Protein AF-A0A392S4H3-F1 (afdb_monomer)

Organism: NCBI:txid97028

Structure (mmCIF, N/CA/C/O backbone):
data_AF-A0A392S4H3-F1
#
_entry.id   AF-A0A392S4H3-F1
#
loop_
_atom_site.group_PDB
_atom_site.id
_atom_site.type_symbol
_atom_site.label_atom_id
_atom_site.label_alt_id
_atom_site.label_comp_id
_atom_site.label_asym_id
_atom_site.label_entity_id
_atom_site.label_seq_id
_atom_site.pdbx_PDB_ins_code
_atom_site.Cartn_x
_atom_site.Cartn_y
_atom_site.Cartn_z
_atom_site.occupancy
_atom_site.B_iso_or_equiv
_atom_site.auth_seq_id
_atom_site.auth_comp_id
_atom_site.auth_asym_id
_atom_site.auth_atom_id
_atom_site.pdbx_PDB_model_num
ATOM 1 N N . MET A 1 1 ? -7.429 33.008 1.807 1.00 53.72 1 MET A N 1
ATOM 2 C CA . MET A 1 1 ? -6.849 31.980 0.918 1.00 53.72 1 MET A CA 1
ATOM 3 C C . MET A 1 1 ? -7.780 30.765 0.889 1.00 53.72 1 MET A C 1
ATOM 5 O O . MET A 1 1 ? -8.359 30.445 1.920 1.00 53.72 1 MET A O 1
ATOM 9 N N . ALA A 1 2 ? -8.018 30.135 -0.269 1.00 65.25 2 ALA A N 1
ATOM 10 C CA . ALA A 1 2 ? -8.941 28.989 -0.377 1.00 65.25 2 ALA A CA 1
ATOM 11 C C . ALA A 1 2 ? -8.412 27.740 0.354 1.00 65.25 2 ALA A C 1
ATOM 13 O O . ALA A 1 2 ? -9.177 27.046 1.016 1.00 65.25 2 ALA A O 1
ATOM 14 N N . LEU A 1 3 ? -7.092 27.535 0.322 1.00 63.59 3 LEU A N 1
ATOM 15 C CA . LEU A 1 3 ? -6.402 26.438 1.003 1.00 63.59 3 LEU A CA 1
ATOM 16 C C . LEU A 1 3 ? 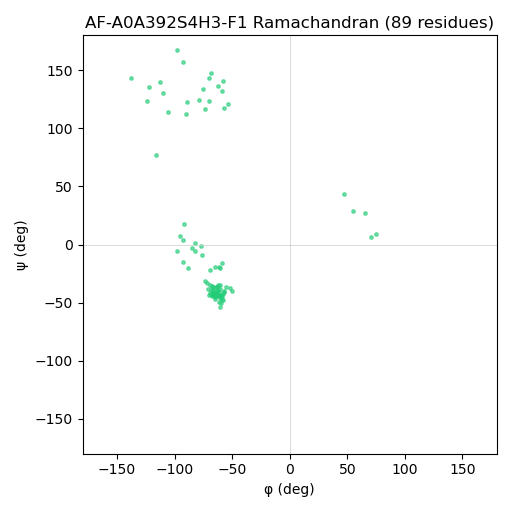-6.629 26.444 2.523 1.00 63.59 3 LEU A C 1
ATOM 18 O O . LEU A 1 3 ? -6.946 25.413 3.100 1.00 63.59 3 LEU A O 1
ATOM 22 N N . GLU A 1 4 ? -6.545 27.610 3.167 1.00 63.31 4 GLU A N 1
ATOM 23 C CA . GLU A 1 4 ? -6.788 27.742 4.612 1.00 63.31 4 GLU A CA 1
ATOM 24 C C . GLU A 1 4 ? -8.230 27.389 4.996 1.00 63.31 4 GLU A C 1
ATOM 26 O O . GLU A 1 4 ? -8.471 26.779 6.036 1.00 63.31 4 GLU A O 1
ATOM 31 N N . ARG A 1 5 ? -9.201 27.737 4.141 1.00 68.19 5 ARG A N 1
ATOM 32 C CA . ARG A 1 5 ? -10.616 27.407 4.363 1.00 68.19 5 ARG A CA 1
ATOM 33 C C . ARG A 1 5 ? -10.864 25.905 4.241 1.00 68.19 5 ARG A C 1
ATOM 35 O O . ARG A 1 5 ? -11.621 25.364 5.041 1.00 68.19 5 ARG A O 1
ATOM 42 N N . GLU A 1 6 ? -10.216 25.239 3.288 1.00 73.75 6 GLU A N 1
ATOM 43 C CA . GLU A 1 6 ? -10.320 23.785 3.128 1.00 73.75 6 GLU A CA 1
ATOM 44 C C . GLU A 1 6 ? -9.611 23.032 4.262 1.00 73.75 6 GLU A C 1
ATOM 46 O O . GLU A 1 6 ? -10.215 22.146 4.863 1.00 73.75 6 GLU A O 1
ATOM 51 N N . LEU A 1 7 ? -8.407 23.457 4.665 1.00 60.09 7 LEU A N 1
ATOM 52 C CA . LEU A 1 7 ? -7.703 22.906 5.833 1.00 60.09 7 LEU A CA 1
ATOM 53 C C . LEU A 1 7 ? -8.537 23.029 7.116 1.00 60.09 7 LEU A C 1
ATOM 55 O O . LEU A 1 7 ? -8.601 22.098 7.917 1.00 60.09 7 LEU A O 1
ATOM 59 N N . SER A 1 8 ? -9.223 24.159 7.297 1.00 68.75 8 SER A N 1
ATOM 60 C CA . SER A 1 8 ? -10.082 24.396 8.457 1.00 68.75 8 SER A CA 1
ATOM 61 C C . SER A 1 8 ? -11.343 23.513 8.450 1.00 68.75 8 SER A C 1
ATOM 63 O O . SER A 1 8 ? -11.767 23.031 9.502 1.00 68.75 8 SER A O 1
ATOM 65 N N . LYS A 1 9 ? -11.919 23.222 7.274 1.00 73.31 9 LYS A N 1
ATOM 66 C CA . LYS A 1 9 ? -13.036 22.267 7.136 1.00 73.31 9 LYS A CA 1
ATOM 67 C C . LYS A 1 9 ? -12.604 20.825 7.404 1.00 73.31 9 LYS A C 1
ATOM 69 O O . LYS A 1 9 ? -13.331 20.104 8.085 1.00 73.31 9 LYS A O 1
ATOM 74 N N . GLU A 1 10 ? -11.439 20.418 6.904 1.00 62.50 10 GLU A N 1
ATOM 75 C CA . GLU A 1 10 ? -10.880 19.078 7.126 1.00 62.50 10 GLU A CA 1
ATOM 76 C C . GLU A 1 10 ? -10.548 18.858 8.609 1.00 62.50 10 GLU A C 1
ATOM 78 O O . GLU A 1 10 ? -10.945 17.858 9.206 1.00 62.50 10 GLU A O 1
ATOM 83 N N . ALA A 1 11 ? -9.922 19.849 9.256 1.00 59.38 11 ALA A N 1
ATOM 84 C CA . ALA A 1 11 ? -9.667 19.820 10.695 1.00 59.38 11 ALA A CA 1
ATOM 85 C C . ALA A 1 11 ? -10.967 19.659 11.500 1.00 59.38 11 ALA A C 1
ATOM 87 O O . ALA A 1 11 ? -11.024 18.881 12.453 1.00 59.38 11 ALA A O 1
ATOM 88 N N . LYS A 1 12 ? -12.037 20.345 11.084 1.00 68.25 12 LYS A N 1
ATOM 89 C CA . LYS A 1 12 ? -13.353 20.245 11.720 1.00 68.25 12 LYS A CA 1
ATOM 90 C C . LYS A 1 12 ? -13.984 18.856 11.543 1.00 68.25 12 LYS A C 1
ATOM 92 O O . LYS A 1 12 ? -14.466 18.296 12.523 1.00 68.25 12 LYS A O 1
ATOM 97 N N . LYS A 1 13 ? -13.901 18.260 10.345 1.00 69.81 13 LYS A N 1
ATOM 98 C CA . LYS A 1 13 ? -14.331 16.869 10.098 1.00 69.81 13 LYS A CA 1
ATOM 99 C C . LYS A 1 13 ? -13.562 15.866 10.960 1.00 69.81 13 LYS A C 1
ATOM 101 O O . LYS A 1 13 ? -14.180 14.982 11.547 1.00 69.81 13 LYS A O 1
ATOM 106 N N . ASN A 1 14 ? -12.246 16.024 11.093 1.00 68.88 14 ASN A N 1
ATOM 107 C CA . ASN A 1 14 ? -11.418 15.139 11.919 1.00 68.88 14 ASN A CA 1
ATOM 108 C C . ASN A 1 14 ? -11.806 15.188 13.405 1.00 68.88 14 ASN A C 1
ATOM 110 O O . ASN A 1 14 ? -11.865 14.148 14.064 1.00 68.88 14 ASN A O 1
ATOM 114 N N . VAL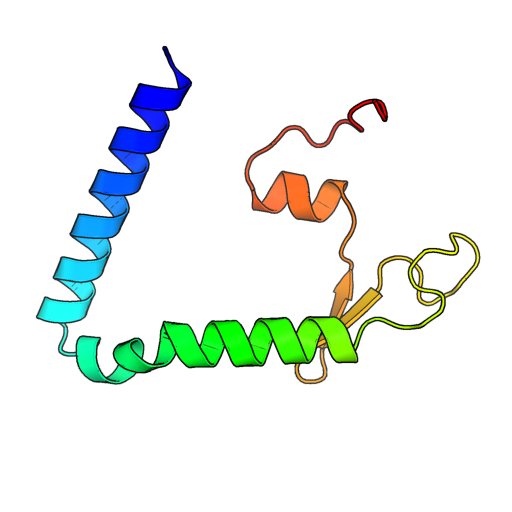 A 1 15 ? -12.134 16.375 13.928 1.00 71.94 15 VAL A N 1
ATOM 115 C CA . VAL A 1 15 ? -12.647 16.536 15.300 1.00 71.94 15 VAL A CA 1
ATOM 116 C C . VAL A 1 15 ? -13.987 15.814 15.483 1.00 71.94 15 VAL A C 1
ATOM 118 O O . VAL A 1 15 ? -14.194 15.162 16.507 1.00 71.94 15 VAL A O 1
ATOM 121 N N . ASP A 1 16 ? -14.883 15.880 14.498 1.00 78.94 16 ASP A N 1
ATOM 122 C CA . ASP A 1 16 ? -16.191 15.222 14.575 1.00 78.94 16 ASP A CA 1
ATOM 123 C C . ASP A 1 16 ? -16.083 13.692 14.470 1.00 78.94 16 ASP A C 1
ATOM 125 O O . ASP A 1 16 ? -16.743 12.972 15.222 1.00 78.94 16 ASP A O 1
ATOM 129 N N . VAL A 1 17 ? -15.185 13.177 13.627 1.00 75.12 17 VAL A N 1
ATOM 130 C CA . VAL A 1 17 ? -14.899 11.736 13.525 1.00 75.12 17 VAL A CA 1
ATOM 131 C C . VAL A 1 17 ? -14.318 11.191 14.834 1.00 75.12 17 VAL A C 1
ATOM 133 O O . VAL A 1 17 ? -14.772 10.153 15.318 1.00 75.12 17 VAL A O 1
ATOM 136 N N . MET A 1 18 ? -13.383 11.907 15.470 1.00 73.44 18 MET A N 1
ATOM 137 C CA . MET A 1 18 ? -12.823 11.493 16.764 1.00 73.44 18 MET A CA 1
ATOM 138 C C . MET A 1 18 ? -13.868 11.484 17.884 1.00 73.44 18 MET A C 1
ATOM 140 O O . MET A 1 18 ? -13.869 10.566 18.704 1.00 73.44 18 MET A O 1
ATOM 144 N N . LYS A 1 19 ? -14.813 12.433 17.885 1.00 80.69 19 LYS A N 1
ATOM 145 C CA . LYS A 1 19 ? -15.949 12.417 18.822 1.00 80.69 19 LYS A CA 1
ATOM 146 C C . LYS A 1 19 ? -16.859 11.209 18.613 1.00 80.69 19 LYS A C 1
ATOM 148 O O . LYS A 1 19 ? -17.321 10.627 19.590 1.00 80.69 19 LYS A O 1
ATOM 153 N N . LEU A 1 20 ? -17.120 10.817 17.365 1.00 81.75 20 LEU A N 1
ATOM 154 C CA . LEU A 1 20 ? -17.926 9.629 17.056 1.00 81.75 20 LEU A CA 1
ATOM 155 C C . LEU A 1 20 ? -17.220 8.339 17.490 1.00 81.75 20 LEU A C 1
ATOM 157 O O . LEU A 1 20 ? -17.850 7.469 18.086 1.00 81.75 20 LEU A O 1
ATOM 161 N N . ILE A 1 21 ? -15.910 8.248 17.262 1.00 76.44 21 ILE A N 1
ATOM 162 C CA . ILE A 1 21 ? -15.053 7.143 17.715 1.00 76.44 21 ILE A CA 1
ATOM 163 C C . ILE A 1 21 ? -15.045 7.028 19.244 1.00 76.44 21 ILE A C 1
ATOM 165 O O . ILE A 1 21 ? -15.146 5.930 19.796 1.00 76.44 21 ILE A O 1
ATOM 169 N N . GLU A 1 22 ? -14.930 8.160 19.935 1.00 80.62 22 GLU A N 1
ATOM 170 C CA . GLU A 1 22 ? -14.940 8.217 21.393 1.00 80.62 22 GLU A CA 1
ATOM 171 C C . GLU A 1 22 ? -16.312 7.843 21.957 1.00 80.62 22 GLU A C 1
ATOM 173 O O . GLU A 1 22 ? -16.390 7.009 22.858 1.00 80.62 22 GLU A O 1
ATOM 178 N N . LYS A 1 23 ? -17.396 8.354 21.359 1.00 84.56 23 LYS A N 1
ATOM 179 C CA . LYS A 1 23 ? -18.775 7.990 21.713 1.00 84.56 23 LYS A CA 1
ATOM 180 C C . LYS A 1 23 ? -19.069 6.506 21.481 1.00 84.56 23 LYS A C 1
ATOM 182 O O . LYS A 1 23 ? -19.812 5.910 22.252 1.00 84.56 23 LYS A O 1
ATOM 187 N N . ALA A 1 24 ? -18.476 5.905 20.452 1.00 82.94 24 ALA A N 1
ATOM 188 C CA . ALA A 1 24 ? -18.586 4.475 20.176 1.00 82.94 24 ALA A CA 1
ATOM 189 C C . ALA A 1 24 ? -17.710 3.602 21.100 1.00 82.94 24 ALA A C 1
ATOM 191 O O . ALA A 1 24 ? -17.702 2.383 20.956 1.00 82.94 24 ALA A O 1
ATOM 192 N N . GLY A 1 25 ? -16.934 4.194 22.020 1.00 78.62 25 GLY A N 1
ATOM 193 C CA . GLY A 1 25 ? -16.011 3.462 22.896 1.00 78.62 25 GLY A CA 1
ATOM 194 C C . GLY A 1 25 ? -14.789 2.880 22.172 1.00 78.62 25 GLY A C 1
ATOM 195 O O . GLY A 1 25 ? -13.979 2.185 22.783 1.00 78.62 25 GLY A O 1
ATOM 196 N N . LEU A 1 26 ? -14.609 3.197 20.886 1.00 76.81 26 LEU A N 1
ATOM 197 C CA . LEU A 1 26 ? -13.556 2.653 20.024 1.00 76.81 26 LEU A CA 1
ATOM 198 C C . LEU A 1 26 ? -12.213 3.370 20.193 1.00 76.81 26 LEU A C 1
ATOM 200 O O . LEU A 1 26 ? -11.207 2.922 19.649 1.00 76.81 26 LEU A O 1
ATOM 204 N N . LYS A 1 27 ? -12.163 4.452 20.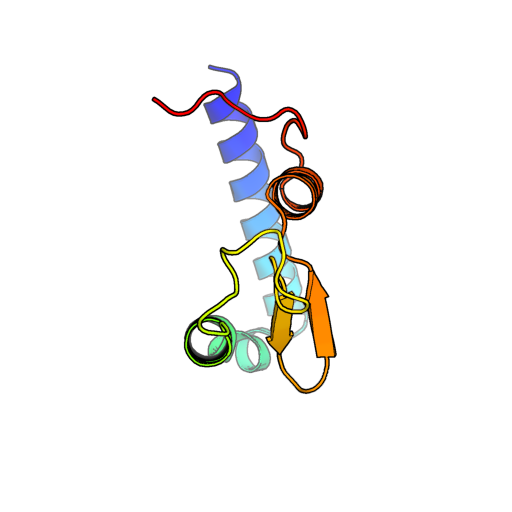980 1.00 65.25 27 LYS A N 1
ATOM 205 C CA . LYS A 1 27 ? -10.934 5.213 21.266 1.00 65.25 27 LYS A CA 1
ATOM 206 C C . LYS A 1 27 ? -9.788 4.317 21.754 1.00 65.25 27 LYS A C 1
ATOM 208 O O . LYS A 1 27 ? -8.652 4.528 21.354 1.00 65.25 27 LYS A O 1
ATOM 213 N N . ARG A 1 28 ? -10.080 3.287 22.561 1.00 61.62 28 ARG A N 1
ATOM 214 C CA . ARG A 1 28 ? -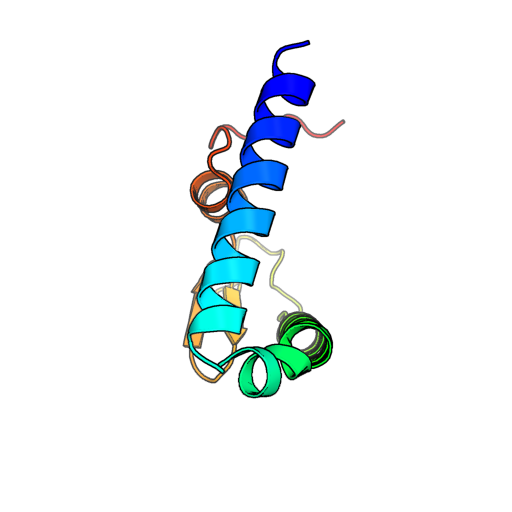9.084 2.318 23.071 1.00 61.62 28 ARG A CA 1
ATOM 215 C C . ARG A 1 28 ? -8.578 1.353 21.997 1.00 61.62 28 ARG A C 1
ATOM 217 O O . ARG A 1 28 ? -7.408 1.003 22.007 1.00 61.62 28 ARG A O 1
ATOM 224 N N . THR A 1 29 ? -9.431 0.994 21.042 1.00 61.72 29 THR A N 1
ATOM 225 C CA . THR A 1 29 ? -9.085 0.179 19.866 1.00 61.72 29 THR A CA 1
ATOM 226 C C . THR A 1 29 ? -8.265 0.976 18.845 1.00 61.72 29 THR A C 1
ATOM 228 O O . THR A 1 29 ? -7.419 0.432 18.145 1.00 61.72 29 THR A O 1
ATOM 231 N N . ILE A 1 30 ? -8.505 2.287 18.780 1.00 60.09 30 ILE A N 1
ATOM 232 C CA . ILE A 1 30 ? -7.913 3.234 17.825 1.00 60.09 30 ILE A CA 1
ATOM 233 C C . ILE A 1 30 ? -6.639 3.889 18.389 1.00 60.09 30 ILE A C 1
ATOM 235 O O . ILE A 1 30 ? -5.827 4.394 17.625 1.00 60.09 30 ILE A O 1
ATOM 239 N N . LEU A 1 31 ? -6.384 3.805 19.701 1.00 56.62 31 LEU A N 1
ATOM 240 C CA . LEU A 1 31 ? -5.168 4.306 20.366 1.00 56.62 31 LEU A CA 1
ATOM 241 C C . LEU A 1 31 ? -3.858 3.689 19.832 1.00 56.62 31 LEU A C 1
ATOM 243 O O . LEU A 1 31 ? -2.795 4.267 20.029 1.00 56.62 31 LEU A O 1
ATOM 247 N N . GLY A 1 32 ? -3.930 2.579 19.093 1.00 59.22 32 GLY A N 1
ATOM 248 C CA . GLY A 1 32 ? -2.795 1.997 18.376 1.00 59.22 32 GLY A CA 1
ATOM 249 C C . GLY A 1 32 ? -2.5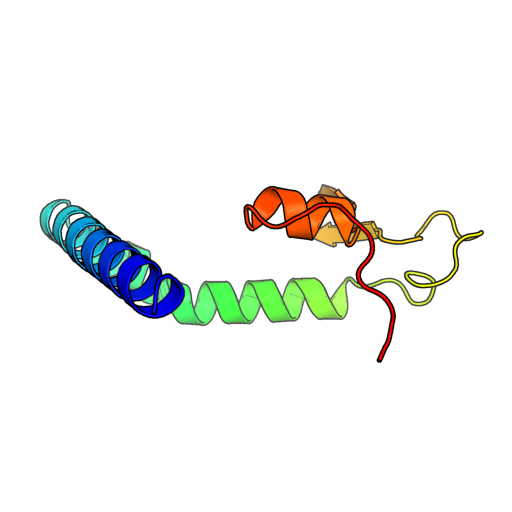26 2.595 16.991 1.00 59.22 32 GLY A C 1
ATOM 250 O O . GLY A 1 32 ? -1.558 2.190 16.365 1.00 59.22 32 GLY A O 1
ATOM 251 N N . LEU A 1 33 ? -3.334 3.533 16.476 1.00 60.94 33 LEU A N 1
ATOM 252 C CA . LEU A 1 33 ? -3.198 4.019 15.093 1.00 60.94 33 LEU A CA 1
ATOM 253 C C . LEU A 1 33 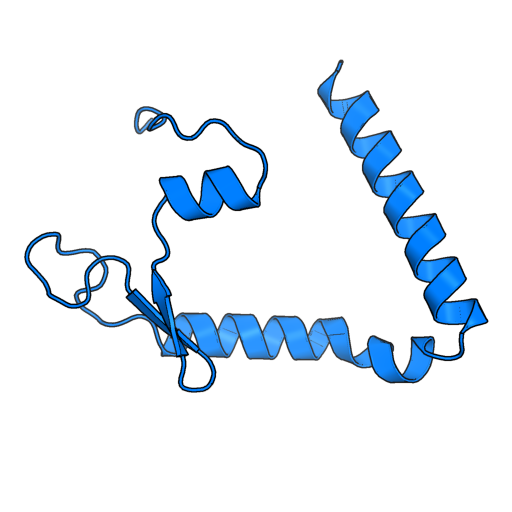? -1.846 4.663 14.799 1.00 60.94 33 LEU A C 1
ATOM 255 O O . LEU A 1 33 ? -1.349 4.479 13.695 1.00 60.94 33 LEU A O 1
ATOM 259 N N . GLY A 1 34 ? -1.243 5.364 15.763 1.00 64.38 34 GLY A N 1
ATOM 260 C CA . GLY A 1 34 ? 0.099 5.930 15.599 1.00 64.38 34 GLY A CA 1
ATOM 261 C C . GLY A 1 34 ? 1.140 4.838 15.344 1.00 64.38 34 GLY A C 1
ATOM 262 O O . GLY A 1 34 ? 1.811 4.847 14.315 1.00 64.38 34 GLY A O 1
ATOM 263 N N . GLU A 1 35 ? 1.194 3.834 16.221 1.00 67.12 35 GLU A N 1
ATOM 264 C CA . GLU A 1 35 ? 2.096 2.688 16.061 1.00 67.12 35 GLU A CA 1
ATOM 265 C C . GLU A 1 35 ? 1.737 1.812 14.854 1.00 67.12 35 GLU A C 1
ATOM 267 O O . GLU A 1 35 ? 2.620 1.276 14.190 1.00 67.12 35 GLU A O 1
ATOM 272 N N . CYS A 1 36 ? 0.449 1.634 14.557 1.00 67.62 36 CYS A N 1
ATOM 273 C CA . CYS A 1 36 ? -0.016 0.877 13.400 1.00 67.62 36 CYS A CA 1
ATOM 274 C C . CYS A 1 36 ? 0.355 1.578 12.095 1.00 67.62 36 CYS A C 1
ATOM 276 O O . CYS A 1 36 ? 0.736 0.897 11.148 1.00 67.62 36 CYS A O 1
ATOM 278 N N . TYR A 1 37 ? 0.266 2.908 12.046 1.00 72.12 37 TYR A N 1
ATOM 279 C CA . TYR A 1 37 ? 0.700 3.703 10.905 1.00 72.12 37 TYR A CA 1
ATOM 280 C C . TYR A 1 37 ? 2.218 3.639 10.760 1.00 72.12 37 TYR A C 1
ATOM 282 O O . TYR A 1 37 ? 2.703 3.371 9.670 1.00 72.12 37 TYR A O 1
ATOM 290 N N . GLU A 1 38 ? 2.973 3.770 11.852 1.00 75.94 38 GLU A N 1
ATOM 291 C CA . GLU A 1 38 ? 4.431 3.628 11.820 1.00 75.94 38 GLU A CA 1
ATOM 292 C C . GLU A 1 38 ? 4.860 2.234 11.337 1.00 75.94 38 GLU A C 1
ATOM 294 O O . GLU A 1 38 ? 5.706 2.115 10.452 1.00 75.94 38 GLU A O 1
ATOM 299 N N . LYS A 1 39 ? 4.240 1.170 11.862 1.00 78.31 39 LYS A N 1
ATOM 300 C CA . LYS A 1 39 ? 4.475 -0.212 11.420 1.00 78.31 39 LYS A CA 1
ATOM 301 C C . LYS A 1 39 ? 4.097 -0.404 9.953 1.00 78.31 39 LYS A C 1
ATOM 303 O O . LYS A 1 39 ? 4.847 -1.048 9.233 1.00 78.31 39 LYS A O 1
ATOM 308 N N . LEU A 1 40 ? 2.984 0.175 9.500 1.00 78.25 40 LEU A N 1
ATOM 309 C CA . LEU A 1 40 ? 2.547 0.105 8.104 1.00 78.25 40 LEU A CA 1
ATOM 310 C C . LEU A 1 40 ? 3.496 0.858 7.164 1.00 78.25 40 LEU A C 1
ATOM 312 O O . LEU A 1 40 ? 3.804 0.357 6.091 1.00 78.25 40 LEU A O 1
ATOM 316 N N . VAL A 1 41 ? 3.987 2.032 7.564 1.00 79.00 41 VAL A N 1
ATOM 317 C CA . VAL A 1 41 ? 4.976 2.806 6.802 1.00 79.00 41 VAL A CA 1
ATOM 318 C C . VAL A 1 41 ? 6.297 2.046 6.730 1.00 79.00 41 VAL A C 1
ATOM 320 O O . VAL A 1 41 ? 6.858 1.904 5.649 1.00 79.00 41 VAL A O 1
ATOM 323 N N . LYS A 1 42 ? 6.770 1.490 7.852 1.00 82.00 42 LYS A N 1
ATOM 324 C CA . LYS A 1 42 ? 7.960 0.629 7.876 1.00 82.00 42 LYS A CA 1
ATOM 325 C C . LYS A 1 42 ? 7.785 -0.590 6.972 1.00 82.00 42 LYS A C 1
ATOM 327 O O . LYS A 1 42 ? 8.672 -0.864 6.173 1.00 82.00 42 LYS A O 1
ATOM 332 N N . GLU A 1 43 ? 6.641 -1.273 7.055 1.00 82.44 43 GLU A N 1
ATOM 333 C CA . GLU A 1 43 ? 6.292 -2.397 6.178 1.00 82.44 43 GLU A CA 1
ATOM 334 C C . GLU A 1 43 ? 6.297 -1.969 4.706 1.00 82.44 43 GLU A C 1
ATOM 336 O O . GLU A 1 43 ? 6.842 -2.674 3.865 1.00 82.44 43 GLU A O 1
ATOM 341 N N . PHE A 1 44 ? 5.747 -0.800 4.384 1.00 82.50 44 PHE A N 1
ATOM 342 C CA . PHE A 1 44 ? 5.758 -0.275 3.025 1.00 82.50 44 PHE A CA 1
ATOM 343 C C . PHE A 1 44 ? 7.190 -0.085 2.513 1.00 82.50 44 PHE A C 1
ATOM 345 O O . PHE A 1 44 ? 7.514 -0.610 1.455 1.00 82.50 44 PHE A O 1
ATOM 352 N N . PHE A 1 45 ? 8.054 0.590 3.281 1.00 82.00 45 PHE A N 1
ATOM 353 C CA . PHE A 1 45 ? 9.444 0.864 2.897 1.00 82.00 45 PHE A CA 1
ATOM 354 C C . PHE A 1 45 ? 10.280 -0.402 2.689 1.00 82.00 45 PHE A C 1
ATOM 356 O O . PHE A 1 45 ? 11.012 -0.481 1.706 1.00 82.00 45 PHE A O 1
ATOM 363 N N . VAL A 1 46 ? 10.176 -1.397 3.578 1.00 84.38 46 VAL A N 1
ATOM 364 C CA . VAL A 1 46 ? 10.955 -2.645 3.438 1.00 84.38 46 VAL A CA 1
ATOM 365 C C . VAL A 1 46 ? 10.494 -3.507 2.263 1.00 84.38 46 VAL A C 1
ATOM 367 O O . VAL A 1 46 ? 11.261 -4.336 1.786 1.00 84.38 46 VAL A O 1
ATOM 370 N N . ASN A 1 47 ? 9.257 -3.319 1.798 1.00 86.00 47 ASN A N 1
ATOM 371 C CA . ASN A 1 47 ? 8.691 -4.065 0.678 1.00 86.00 47 ASN A CA 1
ATOM 372 C C . ASN A 1 47 ? 8.816 -3.333 -0.667 1.00 86.00 47 ASN A C 1
ATOM 374 O O . ASN A 1 47 ? 8.248 -3.804 -1.656 1.00 86.00 47 ASN A O 1
ATOM 378 N N . ILE A 1 48 ? 9.529 -2.202 -0.732 1.00 87.19 48 ILE A N 1
ATOM 379 C CA . ILE A 1 48 ? 9.828 -1.537 -2.005 1.00 87.19 48 ILE A CA 1
ATOM 380 C C . ILE A 1 48 ? 10.894 -2.367 -2.741 1.00 87.19 48 ILE A C 1
ATOM 382 O O . ILE A 1 48 ? 12.014 -2.496 -2.240 1.00 87.19 48 ILE A O 1
ATOM 386 N N . PRO A 1 49 ? 10.584 -2.940 -3.917 1.00 87.19 49 PRO A N 1
ATOM 387 C CA . PRO A 1 49 ? 11.556 -3.708 -4.681 1.00 87.19 49 PRO A CA 1
ATOM 388 C C . PRO A 1 49 ? 12.652 -2.794 -5.237 1.00 87.19 49 PRO A C 1
ATOM 390 O O . PRO A 1 49 ? 12.389 -1.648 -5.599 1.00 87.19 49 PRO A O 1
ATOM 393 N N . ALA A 1 50 ? 13.875 -3.316 -5.359 1.00 87.88 50 ALA A N 1
ATOM 394 C CA . ALA A 1 50 ? 15.024 -2.546 -5.844 1.00 87.88 50 ALA A CA 1
ATOM 395 C C . ALA A 1 50 ? 14.768 -1.904 -7.219 1.00 87.88 50 ALA A C 1
ATOM 397 O O . ALA A 1 50 ? 15.154 -0.766 -7.444 1.00 87.88 50 ALA A O 1
ATOM 398 N N . ASP A 1 51 ? 14.043 -2.592 -8.102 1.00 90.38 51 ASP A N 1
ATOM 399 C CA . ASP A 1 51 ? 13.739 -2.111 -9.451 1.00 90.38 51 ASP A CA 1
ATOM 400 C C . ASP A 1 51 ? 12.420 -1.325 -9.549 1.00 90.38 51 ASP A C 1
ATOM 402 O O . ASP A 1 51 ? 11.884 -1.153 -10.647 1.00 90.38 51 ASP A O 1
ATOM 406 N N . CYS A 1 52 ? 11.867 -0.832 -8.433 1.00 88.00 52 CYS A N 1
ATOM 407 C CA . CYS A 1 52 ? 10.570 -0.142 -8.427 1.00 88.00 52 CYS A CA 1
ATOM 408 C C . CYS A 1 52 ? 10.539 1.128 -9.294 1.00 88.00 52 CYS A C 1
ATOM 410 O O . CYS A 1 52 ? 9.460 1.587 -9.667 1.00 88.00 52 CYS A O 1
ATOM 412 N N . TYR A 1 53 ? 11.705 1.702 -9.602 1.00 83.88 53 TYR A N 1
ATOM 413 C CA . TYR A 1 53 ? 11.869 2.915 -10.403 1.00 83.88 53 TYR A CA 1
ATOM 414 C C . TYR A 1 53 ? 12.199 2.641 -11.877 1.00 83.88 53 TYR A C 1
ATOM 416 O O . TYR A 1 53 ? 12.255 3.583 -12.662 1.00 83.88 53 TYR A O 1
ATOM 424 N N . ASN A 1 54 ? 12.411 1.382 -12.276 1.00 90.88 54 ASN A N 1
ATOM 425 C CA . ASN A 1 54 ? 12.763 1.020 -13.648 1.00 90.88 54 ASN A CA 1
ATOM 426 C C . ASN A 1 54 ? 11.495 0.739 -14.482 1.00 90.88 54 ASN A C 1
ATOM 428 O O . ASN A 1 54 ? 10.867 -0.292 -14.247 1.00 90.88 54 ASN A O 1
ATOM 432 N N . PRO A 1 55 ? 11.145 1.561 -15.494 1.00 88.19 55 PRO A N 1
ATOM 433 C CA . PRO A 1 55 ? 9.924 1.389 -16.296 1.00 88.19 55 PRO A CA 1
ATOM 434 C C . PRO A 1 55 ? 9.838 0.071 -17.077 1.00 88.19 55 PRO A C 1
ATOM 436 O O . PRO A 1 55 ? 8.757 -0.325 -17.504 1.00 88.19 55 PRO A O 1
ATOM 439 N N . ILE A 1 56 ? 10.973 -0.599 -17.289 1.00 92.50 56 ILE A N 1
ATOM 440 C CA . ILE A 1 56 ? 11.061 -1.877 -18.008 1.00 92.50 56 ILE A CA 1
ATOM 441 C C . ILE A 1 56 ? 10.866 -3.057 -17.040 1.00 92.50 56 ILE A C 1
ATOM 443 O O . ILE A 1 56 ? 10.528 -4.169 -17.452 1.00 92.50 56 ILE A O 1
ATOM 447 N N . SER A 1 57 ? 11.062 -2.830 -15.739 1.00 91.94 57 SER A N 1
ATOM 448 C CA . SER A 1 57 ? 10.902 -3.862 -14.723 1.00 91.94 57 SER A CA 1
ATOM 449 C C . SER A 1 57 ? 9.437 -4.241 -14.540 1.00 91.94 57 SER A C 1
ATOM 451 O O . SER A 1 57 ? 8.537 -3.401 -14.524 1.00 91.94 57 SER A O 1
ATOM 453 N N . LYS A 1 58 ? 9.188 -5.530 -14.295 1.00 90.81 58 LYS A N 1
ATOM 454 C CA . LYS A 1 58 ? 7.861 -6.017 -13.889 1.00 90.81 58 LYS A CA 1
ATOM 455 C C . LYS A 1 58 ? 7.436 -5.476 -12.526 1.00 90.81 58 LYS A C 1
ATOM 457 O O . LYS A 1 58 ? 6.238 -5.481 -12.244 1.00 90.81 58 LYS A O 1
ATOM 462 N N . GLU A 1 59 ? 8.391 -4.999 -11.734 1.00 90.44 59 GLU A N 1
ATOM 463 C CA . GLU A 1 59 ? 8.195 -4.432 -10.400 1.00 90.44 59 GLU A CA 1
ATOM 464 C C . GLU A 1 59 ? 8.021 -2.906 -10.416 1.00 90.44 59 GLU A C 1
ATOM 466 O O . GLU A 1 59 ? 7.885 -2.291 -9.357 1.00 90.44 59 GLU A O 1
ATOM 471 N N . TYR A 1 60 ? 7.992 -2.284 -11.603 1.00 90.94 60 TYR A N 1
ATOM 472 C CA . TYR A 1 60 ? 7.809 -0.842 -11.743 1.00 90.94 60 TYR A CA 1
ATOM 473 C C . TYR A 1 60 ? 6.551 -0.367 -11.010 1.00 90.94 60 TYR A C 1
ATOM 475 O O . TYR A 1 60 ? 5.440 -0.819 -11.305 1.00 90.94 60 TYR A O 1
ATOM 483 N N . LEU A 1 61 ? 6.738 0.551 -10.056 1.00 90.44 61 LEU A N 1
ATOM 484 C CA . LEU A 1 61 ? 5.678 1.130 -9.228 1.00 90.44 61 LEU A CA 1
ATOM 485 C C . LEU A 1 61 ? 4.822 0.085 -8.490 1.00 90.44 61 LEU A C 1
ATOM 487 O O . LEU A 1 61 ? 3.644 0.337 -8.232 1.00 90.44 61 LEU A O 1
ATOM 491 N N . LYS A 1 62 ? 5.379 -1.085 -8.150 1.00 90.50 62 LYS A N 1
ATOM 492 C CA . LYS A 1 62 ? 4.691 -2.129 -7.375 1.00 90.50 62 LYS A CA 1
ATOM 493 C C . LYS A 1 62 ? 5.300 -2.313 -5.998 1.00 90.50 62 LYS A C 1
ATOM 495 O O . LYS A 1 62 ? 6.513 -2.308 -5.833 1.00 90.50 62 LYS A O 1
ATOM 500 N N . VAL A 1 63 ? 4.437 -2.504 -5.011 1.00 88.56 63 VAL A N 1
ATOM 501 C CA . VAL A 1 63 ? 4.810 -2.794 -3.623 1.00 88.56 63 VAL A CA 1
ATOM 502 C C . VAL A 1 63 ? 3.896 -3.882 -3.080 1.00 88.56 63 VAL A C 1
ATOM 504 O O . VAL A 1 63 ? 2.707 -3.930 -3.411 1.00 88.56 63 VAL A O 1
ATOM 507 N N . TYR A 1 64 ? 4.446 -4.770 -2.259 1.00 86.38 64 TYR A N 1
ATOM 508 C CA . TYR A 1 64 ? 3.691 -5.856 -1.643 1.00 86.38 64 TYR A CA 1
ATOM 509 C C . TYR A 1 64 ? 3.449 -5.542 -0.172 1.00 86.38 64 TYR A C 1
ATOM 511 O O . TYR A 1 64 ? 4.377 -5.492 0.622 1.00 86.38 64 TYR A O 1
ATOM 519 N N . VAL A 1 65 ? 2.191 -5.330 0.202 1.00 82.81 65 VAL A N 1
ATOM 520 C CA . VAL A 1 65 ? 1.801 -4.990 1.577 1.00 82.81 65 VAL A CA 1
ATOM 521 C C . VAL A 1 65 ? 0.777 -6.014 2.033 1.00 82.81 65 VAL A C 1
ATOM 523 O O . VAL A 1 65 ? -0.240 -6.219 1.367 1.00 82.81 65 VAL A O 1
ATOM 526 N N . ARG A 1 66 ? 1.050 -6.704 3.146 1.00 85.44 66 ARG A N 1
ATOM 527 C CA . ARG A 1 66 ? 0.186 -7.768 3.700 1.00 85.44 66 ARG A CA 1
ATOM 528 C C . ARG A 1 66 ? -0.291 -8.803 2.667 1.00 85.44 66 ARG A C 1
ATOM 530 O O . ARG A 1 66 ? -1.469 -9.156 2.626 1.00 85.44 66 ARG A O 1
ATOM 537 N N . GLY A 1 67 ? 0.614 -9.255 1.798 1.00 84.12 67 GLY A N 1
ATOM 538 C CA . GLY A 1 67 ? 0.318 -10.248 0.756 1.00 84.12 67 GLY A CA 1
ATOM 539 C C . GLY A 1 67 ? -0.482 -9.714 -0.439 1.00 84.12 67 GLY A C 1
ATOM 540 O O . GLY A 1 67 ? -0.917 -10.500 -1.277 1.00 84.12 67 GLY A O 1
ATOM 541 N N . LYS A 1 68 ? -0.682 -8.395 -0.543 1.00 86.06 68 LYS A N 1
ATOM 542 C CA . LYS A 1 68 ? -1.337 -7.752 -1.687 1.00 86.06 68 LYS A CA 1
ATOM 543 C C . LYS A 1 68 ? -0.331 -6.946 -2.494 1.00 86.06 68 LYS A C 1
ATOM 545 O O . LYS A 1 68 ? 0.381 -6.119 -1.934 1.00 86.06 68 LYS A O 1
ATOM 550 N N . CYS A 1 69 ? -0.321 -7.157 -3.807 1.00 88.94 69 CYS A N 1
ATOM 551 C CA . CYS A 1 69 ? 0.404 -6.304 -4.742 1.00 88.94 69 CYS A CA 1
ATOM 552 C C . CYS A 1 69 ? -0.405 -5.028 -4.991 1.00 88.94 69 CYS A C 1
ATOM 554 O O . CYS A 1 69 ? -1.574 -5.099 -5.378 1.00 88.94 69 CYS A O 1
ATOM 556 N N . VAL A 1 70 ? 0.207 -3.871 -4.763 1.00 86.88 70 VAL A N 1
ATOM 557 C CA . VAL A 1 70 ? -0.405 -2.559 -4.974 1.00 86.88 70 VAL A CA 1
ATOM 558 C C . VAL A 1 70 ? 0.446 -1.777 -5.964 1.00 86.88 70 VAL A C 1
ATOM 560 O O . VAL A 1 70 ? 1.670 -1.755 -5.854 1.00 86.88 70 VAL A O 1
ATOM 563 N N . ILE A 1 71 ? -0.213 -1.129 -6.927 1.00 88.44 71 ILE A N 1
ATOM 564 C CA . ILE A 1 71 ? 0.438 -0.195 -7.847 1.00 88.44 71 ILE A CA 1
ATOM 565 C C . ILE A 1 71 ? 0.398 1.194 -7.218 1.00 88.44 71 ILE A C 1
ATOM 567 O O . ILE A 1 71 ? -0.679 1.711 -6.920 1.00 88.44 71 ILE A O 1
ATOM 571 N N . PHE A 1 72 ? 1.563 1.803 -7.042 1.00 83.19 72 PHE A 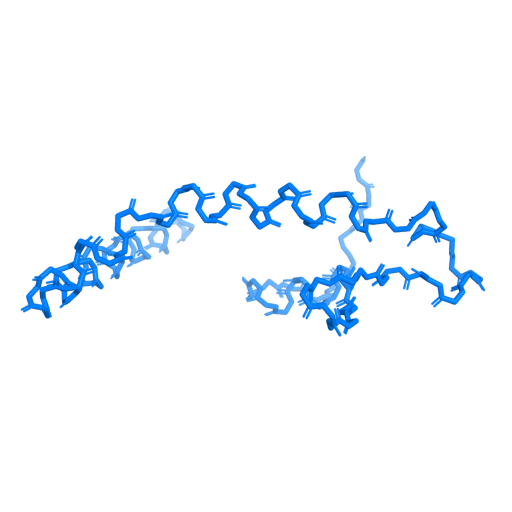N 1
ATOM 572 C CA . PHE A 1 72 ? 1.720 3.134 -6.471 1.00 83.19 72 PHE A CA 1
ATOM 573 C C . PHE A 1 72 ? 2.316 4.077 -7.524 1.00 83.19 72 PHE A C 1
ATOM 575 O O . PHE A 1 72 ? 3.499 4.391 -7.532 1.00 83.19 72 PHE A O 1
ATOM 582 N N . SER A 1 73 ? 1.494 4.527 -8.471 1.00 84.19 73 SER A N 1
ATOM 583 C CA . SER A 1 73 ? 1.923 5.549 -9.432 1.00 84.19 73 SER A CA 1
ATOM 584 C C . SER A 1 73 ? 1.565 6.954 -8.947 1.00 84.19 73 SER A C 1
ATOM 586 O O . SER A 1 73 ? 0.605 7.100 -8.183 1.00 84.19 73 SER A O 1
ATOM 588 N N . PRO A 1 74 ? 2.259 8.005 -9.425 1.00 82.56 74 PRO A N 1
ATOM 589 C CA . PRO A 1 74 ? 1.862 9.386 -9.160 1.00 82.56 74 PRO A CA 1
ATOM 590 C C . PRO A 1 74 ? 0.384 9.639 -9.478 1.00 82.56 74 PRO A C 1
ATOM 592 O O . PRO A 1 74 ? -0.313 10.264 -8.689 1.00 82.56 74 PRO A O 1
ATOM 595 N N . VAL A 1 75 ? -0.127 9.063 -10.572 1.00 86.31 75 VAL A N 1
ATOM 596 C CA . VAL A 1 75 ? -1.545 9.140 -10.961 1.00 86.31 75 VAL A CA 1
ATOM 597 C C . VAL A 1 75 ? -2.455 8.513 -9.902 1.00 86.31 75 VAL A C 1
ATOM 599 O O . VAL A 1 75 ? -3.422 9.138 -9.473 1.00 86.31 75 VAL A O 1
ATOM 602 N N . VAL A 1 76 ? -2.143 7.295 -9.446 1.00 84.88 76 VAL A N 1
ATOM 603 C CA . VAL A 1 76 ? -2.942 6.584 -8.433 1.00 84.88 76 VAL A CA 1
ATOM 604 C C . VAL A 1 76 ? -2.928 7.331 -7.098 1.00 84.88 76 VAL A C 1
ATOM 606 O O . VAL A 1 76 ? -3.977 7.497 -6.475 1.00 84.88 76 VAL A O 1
ATOM 609 N N . ILE A 1 77 ? -1.760 7.824 -6.681 1.00 83.44 77 ILE A N 1
ATOM 610 C CA . ILE A 1 77 ? -1.600 8.599 -5.447 1.00 83.44 77 ILE A CA 1
ATOM 611 C C . ILE A 1 77 ? -2.367 9.921 -5.549 1.00 83.44 77 ILE A C 1
ATOM 613 O O . ILE A 1 77 ? -3.126 10.263 -4.645 1.00 83.44 77 ILE A O 1
ATOM 617 N N . ASN A 1 78 ? -2.227 10.649 -6.658 1.00 84.31 78 ASN A N 1
ATOM 618 C CA . ASN A 1 78 ? -2.909 11.923 -6.859 1.00 84.31 78 ASN A CA 1
ATOM 619 C C . ASN A 1 78 ? -4.427 11.753 -6.878 1.00 84.31 78 ASN A C 1
ATOM 621 O O . ASN A 1 78 ? -5.119 12.505 -6.193 1.00 84.31 78 ASN A O 1
ATOM 625 N N . ARG A 1 79 ? -4.938 10.720 -7.557 1.00 87.25 79 ARG A N 1
ATOM 626 C CA . ARG A 1 79 ? -6.362 10.371 -7.531 1.00 87.25 79 ARG A CA 1
ATOM 627 C C . ARG A 1 79 ? -6.851 10.100 -6.111 1.00 87.25 79 ARG A C 1
ATOM 629 O O . ARG A 1 79 ? -7.878 10.638 -5.710 1.00 87.25 79 ARG A O 1
ATOM 636 N N . PHE A 1 80 ? -6.115 9.295 -5.341 1.00 81.94 80 PHE A N 1
ATOM 637 C CA . PHE A 1 80 ? -6.471 8.992 -3.952 1.00 81.94 80 PHE A CA 1
ATOM 638 C C . PHE A 1 80 ? -6.506 10.251 -3.073 1.00 81.94 80 PHE A C 1
ATOM 640 O O . PHE A 1 80 ? -7.386 10.396 -2.229 1.00 81.94 80 PHE A O 1
ATOM 647 N N . LEU A 1 81 ? -5.579 11.183 -3.297 1.00 84.62 81 LEU A N 1
ATOM 648 C C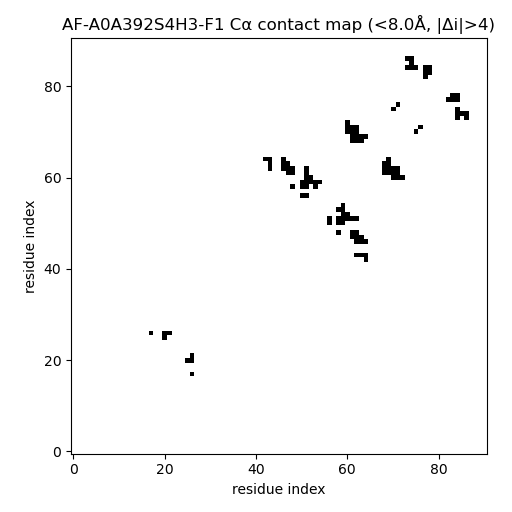A . LEU A 1 81 ? -5.485 12.444 -2.560 1.00 84.62 81 LEU A CA 1
ATOM 649 C C . LEU A 1 81 ? -6.435 13.541 -3.076 1.00 84.62 81 LEU A C 1
ATOM 651 O O . LEU A 1 81 ? -6.385 14.657 -2.562 1.00 84.62 81 LEU A O 1
ATOM 655 N N . GLY A 1 82 ? -7.260 13.269 -4.095 1.00 86.69 82 GLY A N 1
ATOM 656 C CA . GLY A 1 82 ? -8.135 14.273 -4.713 1.00 86.69 82 GLY A CA 1
ATOM 657 C C . GLY A 1 82 ? -7.375 15.402 -5.421 1.00 86.69 82 GLY A C 1
ATOM 658 O O . GLY A 1 82 ? -7.864 16.529 -5.498 1.00 86.69 82 GLY A O 1
ATOM 659 N N . ARG A 1 83 ? -6.157 15.127 -5.896 1.00 88.75 83 ARG A N 1
ATOM 660 C CA . ARG A 1 83 ? -5.287 16.067 -6.616 1.00 88.75 83 ARG A CA 1
ATOM 661 C C . ARG A 1 83 ? -5.399 15.862 -8.126 1.00 88.75 83 ARG A C 1
ATOM 663 O O . ARG A 1 83 ? -5.915 14.851 -8.593 1.00 88.75 83 ARG A O 1
ATOM 670 N N . SER A 1 84 ? -4.871 16.820 -8.889 1.00 86.81 84 SER A N 1
ATOM 671 C CA . SER A 1 84 ? -4.739 16.671 -10.342 1.00 86.81 84 SER A CA 1
ATOM 672 C C . SER A 1 84 ? -3.885 15.448 -10.685 1.00 86.81 84 SER A C 1
ATOM 674 O O . SER A 1 84 ? -2.796 15.273 -10.143 1.00 86.81 84 SER A O 1
ATOM 676 N N . GLU A 1 85 ? -4.373 14.617 -11.606 1.00 84.81 85 GLU A N 1
ATOM 677 C CA . GLU A 1 85 ? -3.649 13.450 -12.128 1.00 84.81 85 GLU A CA 1
ATOM 678 C C . GLU A 1 85 ? -2.559 13.838 -13.140 1.00 84.81 85 GLU A C 1
ATOM 680 O O . GLU A 1 85 ? -1.750 12.993 -13.522 1.00 84.81 85 GLU A O 1
ATOM 685 N N . ALA A 1 86 ? -2.517 15.105 -13.567 1.00 79.25 86 ALA A N 1
ATOM 686 C CA . ALA A 1 86 ? -1.489 15.593 -14.474 1.00 79.25 86 ALA A CA 1
ATOM 687 C C . ALA A 1 86 ? -0.102 15.486 -13.824 1.00 79.25 86 ALA A C 1
ATOM 689 O O . ALA A 1 86 ? 0.079 15.852 -12.660 1.00 79.25 86 ALA A O 1
ATOM 690 N N . ALA A 1 87 ? 0.877 15.012 -14.597 1.00 65.81 87 ALA A N 1
ATOM 691 C CA . ALA A 1 87 ? 2.275 15.057 -14.198 1.00 65.81 87 ALA A CA 1
ATOM 692 C C . ALA A 1 87 ? 2.644 16.518 -13.915 1.00 65.81 87 ALA A C 1
ATOM 694 O O . ALA A 1 87 ? 2.541 17.373 -14.797 1.00 65.81 87 ALA A O 1
ATOM 695 N N . GLN A 1 88 ? 3.012 16.818 -12.670 1.00 59.91 88 GLN A N 1
ATOM 696 C CA . GLN A 1 88 ? 3.607 18.111 -12.378 1.00 59.91 88 GLN A CA 1
ATOM 697 C C . GLN A 1 88 ? 5.047 18.084 -12.899 1.00 59.91 88 GLN A C 1
ATOM 699 O O . GLN A 1 88 ? 5.727 17.080 -12.681 1.00 59.91 88 GLN A O 1
ATOM 704 N N . PRO A 1 89 ? 5.497 19.131 -13.610 1.00 51.34 89 PRO A N 1
ATOM 705 C CA . PRO A 1 89 ? 6.879 19.216 -14.047 1.00 51.34 89 PRO A CA 1
ATOM 706 C C . PRO A 1 89 ? 7.811 19.152 -12.837 1.00 51.34 89 PRO A C 1
ATOM 708 O O . PRO A 1 89 ? 7.512 19.691 -11.769 1.00 51.34 89 PRO A O 1
ATOM 711 N N . GLU A 1 90 ? 8.917 18.448 -13.025 1.00 57.22 90 GLU A N 1
ATOM 712 C CA . GLU A 1 90 ? 9.980 18.298 -12.039 1.00 57.22 90 GLU A CA 1
ATOM 713 C C . GLU A 1 90 ? 10.686 19.659 -11.915 1.00 57.22 90 GLU A C 1
ATOM 715 O O . GLU A 1 90 ? 11.073 20.237 -12.933 1.00 57.22 90 GLU A O 1
ATOM 720 N N . PHE A 1 91 ? 10.742 20.214 -10.699 1.00 43.81 91 PHE A N 1
ATOM 721 C CA . PHE A 1 91 ? 11.415 21.487 -10.409 1.00 43.81 91 PHE A CA 1
ATOM 722 C C . PHE A 1 91 ? 12.910 21.281 -10.179 1.00 43.81 91 PHE A C 1
ATOM 724 O O . PHE A 1 91 ? 13.257 20.290 -9.495 1.00 43.81 91 PHE A O 1
#

Secondary structure (DSSP, 8-state):
-HHHHHHHHHHHHHHHHHHHHHHTTTHHHHTTHHHHHHHHHHHHHHT--TTTT-TTSTTTTEEEETTEEEE--HHHHHHHTT---SPPPP-

Radius of gyration: 17.71 Å; Cα contacts (8 Å, |Δi|>4): 58; chains: 1; bounding box: 34×42×41 Å

Foldseek 3Di:
DVVVVVVVVVVVVVVVVVVVCVVVVNCVVCVCVVVVVVVQVVQQVVQQDPCCCPPVDPNPQWGAGPNDIDRHDCQVVCVVVVHDSDDDDDD

Nearest PDB structures (foldseek):
  7acx-assembly2_C  TM=3.570E-01  e=4.101E+00  Clostridioides difficile
  9db2-assembly1_C  TM=3.609E-01  e=5.018E+00  Escherichia coli
  1pfr-assembly1_A  TM=3.111E-01  e=4.101E+00  Escherichia coli

Sequence (91 aa):
MALERELSKEAKKNVDVMKLIEKAGLKRTILGLGECYEKLVKEFFVNIPADCYNPISKEYLKVYVRGKCVIFSPVVINRFLGRSEAAQPEF

Solvent-accessible surface area (backbone atoms only — not comparable to full-atom values): 5363 Å² total; per-residue (Å²): 113,71,65,62,56,51,52,52,51,52,54,51,50,52,54,52,52,51,52,52,36,47,74,68,63,40,46,73,75,52,68,46,48,68,6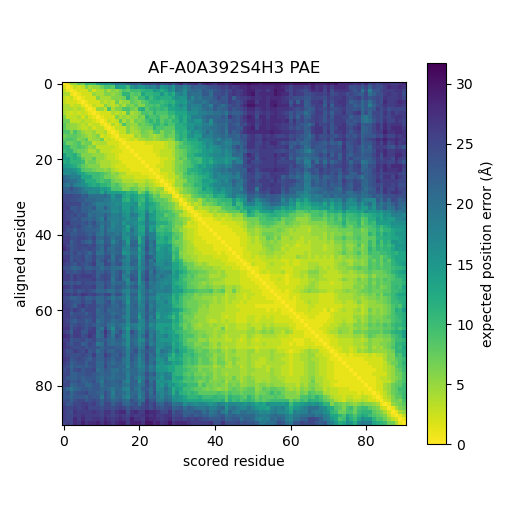1,51,49,52,51,48,51,51,48,47,62,75,33,51,49,93,48,28,82,36,86,85,41,93,42,39,35,37,34,51,52,97,92,39,82,43,75,63,42,73,46,54,51,22,53,74,70,73,45,76,59,65,84,72,81,87,131

Mean predicted aligned error: 13.41 Å

pLDDT: mean 77.3, std 11.31, range [43.81, 92.5]